Protein AF-A0A4Q5J325-F1 (afdb_monomer_lite)

Secondary structure (DSSP, 8-state):
------------------------------------------PEEETTEEEEE-GGG-EEEEEEETTEEEEEEE-TT-SSPEEEEEESSHHHHHHHHTS-GGG----

pLDDT: mean 72.49, std 21.18, range [38.22, 96.12]

Radius of gyration: 27.23 Å; chains: 1; bounding box: 54×51×82 Å

Foldseek 3Di:
DDDDDDDDDDDDDDDDDDDDDDDDDDDDPPPPPPPVVQVQFDWDDDDFKTWTAHPQRKIWIWGADPQAIWIWIDHPPDPDIHTDDGDNYPVVSSVSRSDDPPPPPDD

Organism: NCBI:txid715784

Sequence (107 aa):
MTLDIRCDLPIHAYSGAVGPSSQPHGLLSSPAGKVAVGMIIDFHESADEFRGIGISGREWRITPAFTGWRLEFTDPGDAAPTFAGVHVSVTAAKAEANTPPFTRRRR

Structure (mmCIF, N/CA/C/O backbone):
data_AF-A0A4Q5J325-F1
#
_entry.id   AF-A0A4Q5J325-F1
#
loop_
_atom_site.group_PDB
_atom_site.id
_atom_site.type_symbol
_atom_site.label_atom_id
_atom_site.label_alt_id
_atom_site.label_comp_id
_atom_site.label_asym_id
_atom_site.label_entity_id
_atom_site.label_seq_id
_atom_site.pdbx_PDB_ins_code
_atom_site.Cartn_x
_atom_site.Cartn_y
_atom_site.Cartn_z
_atom_site.occupancy
_atom_site.B_iso_or_equiv
_atom_site.auth_seq_id
_atom_site.auth_comp_id
_atom_site.auth_asym_id
_atom_site.auth_atom_id
_atom_site.pdbx_PDB_model_num
ATOM 1 N N . MET A 1 1 ? 10.576 -6.792 68.124 1.00 40.72 1 MET A N 1
ATOM 2 C CA . MET A 1 1 ? 10.115 -7.157 66.770 1.00 40.72 1 MET A CA 1
ATOM 3 C C . MET A 1 1 ? 11.344 -7.520 65.965 1.00 40.72 1 MET A C 1
ATOM 5 O O . MET A 1 1 ? 12.286 -6.741 65.932 1.00 40.72 1 MET A O 1
ATOM 9 N N . THR A 1 2 ? 11.345 -8.747 65.464 1.00 46.84 2 THR A N 1
ATOM 10 C CA . THR A 1 2 ? 12.462 -9.492 64.873 1.00 46.84 2 THR A CA 1
ATOM 11 C C . THR A 1 2 ? 12.264 -9.580 63.364 1.00 46.84 2 THR A C 1
ATOM 13 O O . THR A 1 2 ? 11.141 -9.848 62.949 1.00 46.84 2 THR A O 1
ATOM 16 N N . LEU A 1 3 ? 13.336 -9.388 62.590 1.00 50.28 3 LEU A N 1
ATOM 17 C CA . LEU A 1 3 ? 13.624 -9.972 61.263 1.00 50.28 3 LEU A CA 1
ATOM 18 C C . LEU A 1 3 ? 15.035 -9.452 60.903 1.00 50.28 3 LEU A C 1
ATOM 20 O O . LEU A 1 3 ? 15.204 -8.244 60.780 1.00 50.28 3 LEU A O 1
ATOM 24 N N . ASP A 1 4 ? 16.146 -10.188 60.921 1.00 47.31 4 ASP A N 1
ATOM 25 C CA . ASP A 1 4 ? 16.481 -11.546 60.461 1.00 47.31 4 ASP A CA 1
ATOM 26 C C . ASP A 1 4 ? 16.309 -11.735 58.953 1.00 47.31 4 ASP A C 1
ATOM 28 O O . ASP A 1 4 ? 15.263 -12.191 58.509 1.00 47.31 4 ASP A O 1
ATOM 32 N N . ILE A 1 5 ? 17.346 -11.381 58.181 1.00 55.41 5 ILE A N 1
ATOM 33 C CA . ILE A 1 5 ? 17.730 -12.133 56.980 1.00 55.41 5 ILE A CA 1
ATOM 34 C C . ILE A 1 5 ? 19.258 -12.203 56.953 1.00 55.41 5 ILE A C 1
ATOM 36 O O . ILE A 1 5 ? 19.955 -11.247 56.607 1.00 55.41 5 ILE A O 1
ATOM 40 N N . ARG A 1 6 ? 19.761 -13.358 57.384 1.00 48.50 6 ARG A N 1
ATOM 41 C CA . ARG A 1 6 ? 21.145 -13.792 57.233 1.00 48.50 6 ARG A CA 1
ATOM 42 C C . ARG A 1 6 ? 21.426 -14.149 55.775 1.00 48.50 6 ARG A C 1
ATOM 44 O O . ARG A 1 6 ? 20.625 -14.806 55.117 1.00 48.50 6 ARG A O 1
ATOM 51 N N . CYS A 1 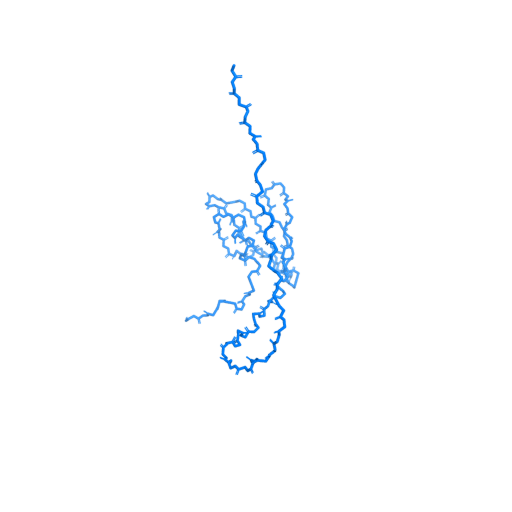7 ? 22.597 -13.725 55.316 1.00 47.19 7 CYS A N 1
ATOM 52 C CA . CYS A 1 7 ? 23.267 -14.252 54.139 1.00 47.19 7 CYS A CA 1
ATOM 53 C C . CYS A 1 7 ? 23.623 -15.727 54.370 1.00 47.19 7 CYS A C 1
ATOM 55 O O . CYS A 1 7 ? 24.331 -16.023 55.332 1.00 47.19 7 CYS A O 1
ATOM 57 N N . ASP A 1 8 ? 23.204 -16.611 53.466 1.00 42.38 8 ASP A N 1
ATOM 58 C CA . ASP A 1 8 ? 23.691 -17.988 53.381 1.00 42.38 8 ASP A CA 1
ATOM 59 C C . ASP A 1 8 ? 24.127 -18.287 51.932 1.00 42.38 8 ASP A C 1
ATOM 61 O O . ASP A 1 8 ? 23.403 -18.041 50.967 1.00 42.38 8 ASP A O 1
ATOM 65 N N . LEU A 1 9 ? 25.384 -18.714 51.826 1.00 52.91 9 LEU A N 1
ATOM 66 C CA . LEU A 1 9 ? 26.184 -19.120 50.658 1.00 52.91 9 LEU A CA 1
ATOM 67 C C . LEU A 1 9 ? 25.682 -20.490 50.091 1.00 52.91 9 LEU A C 1
ATOM 69 O O . LEU A 1 9 ? 24.718 -21.003 50.651 1.00 52.91 9 LEU A O 1
ATOM 73 N N . PRO A 1 10 ? 26.273 -21.158 49.055 1.00 50.75 10 PRO A N 1
ATOM 74 C CA . PRO A 1 10 ? 27.633 -21.008 48.523 1.00 50.75 10 PRO A CA 1
ATOM 75 C C . PRO A 1 10 ? 27.836 -21.083 46.996 1.00 50.75 10 PRO A C 1
ATOM 77 O O . PRO A 1 10 ? 27.098 -21.683 46.218 1.00 50.75 10 PRO A O 1
ATOM 80 N N . ILE A 1 11 ? 28.988 -20.534 46.612 1.00 55.25 11 ILE A N 1
ATOM 81 C CA . ILE A 1 11 ? 29.721 -20.797 45.376 1.00 55.25 11 ILE A CA 1
ATOM 82 C C . ILE A 1 11 ? 30.255 -22.233 45.460 1.00 55.25 11 ILE A C 1
ATOM 84 O O . ILE A 1 11 ? 31.215 -22.489 46.187 1.00 55.25 11 ILE A O 1
ATOM 88 N N . HIS A 1 12 ? 29.665 -23.172 44.720 1.00 48.91 12 HIS A N 1
ATOM 89 C CA . HIS A 1 12 ? 30.310 -24.459 44.468 1.00 48.91 12 HIS A CA 1
ATOM 90 C C . HIS A 1 12 ? 31.095 -24.399 43.163 1.00 48.91 12 HIS A C 1
ATOM 92 O O . HIS A 1 12 ? 30.560 -24.491 42.060 1.00 48.91 12 HIS A O 1
ATOM 98 N N . ALA A 1 13 ? 32.403 -24.247 43.340 1.00 48.06 13 ALA A N 1
ATOM 99 C CA . ALA A 1 13 ? 33.410 -24.588 42.362 1.00 48.06 13 ALA A CA 1
ATOM 100 C C . ALA A 1 13 ? 33.267 -26.064 41.959 1.00 48.06 13 ALA A C 1
ATOM 102 O O . ALA A 1 13 ? 33.363 -26.952 42.805 1.00 48.06 13 ALA A O 1
ATOM 103 N N . TYR A 1 14 ? 33.106 -26.323 40.664 1.00 46.06 14 TYR A N 1
ATOM 104 C CA . TYR A 1 14 ? 33.483 -27.599 40.070 1.00 46.06 14 TYR A CA 1
ATOM 105 C C . TYR A 1 14 ? 34.626 -27.342 39.093 1.00 46.06 14 TYR A C 1
ATOM 107 O O . TYR A 1 14 ? 34.438 -26.865 37.978 1.00 46.06 14 TYR A O 1
ATOM 115 N N . SER A 1 15 ? 35.831 -27.628 39.580 1.00 51.56 15 SER A N 1
ATOM 116 C CA . SER A 1 15 ? 37.027 -27.848 38.777 1.00 51.56 15 SER A CA 1
ATOM 117 C C . SER A 1 15 ? 37.090 -29.344 38.471 1.00 51.56 15 SER A C 1
ATOM 119 O O . SER A 1 15 ? 37.064 -30.161 39.390 1.00 51.56 15 SER A O 1
ATOM 121 N N . GLY A 1 16 ? 37.132 -29.708 37.192 1.00 47.03 16 GLY A N 1
ATOM 122 C CA . GLY A 1 16 ? 37.248 -31.087 36.727 1.00 47.03 16 GLY A CA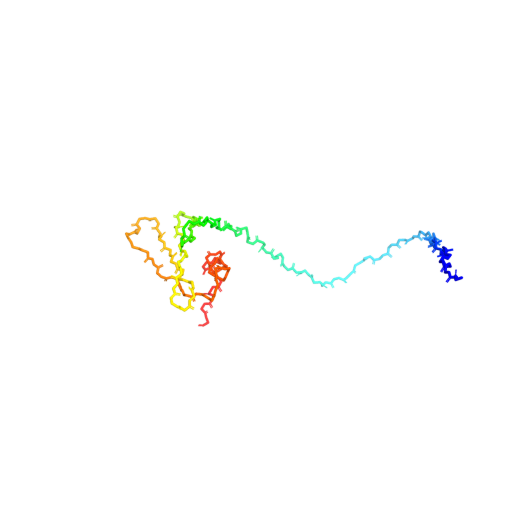 1
ATOM 123 C C . GLY A 1 16 ? 37.891 -31.099 35.346 1.00 47.03 16 GLY A C 1
ATOM 124 O O . GLY A 1 16 ? 37.379 -30.500 34.407 1.00 47.03 16 GLY A O 1
ATOM 125 N N . ALA A 1 17 ? 39.067 -31.706 35.272 1.00 47.84 17 ALA A N 1
ATOM 126 C CA . ALA A 1 17 ? 40.049 -31.561 34.214 1.00 47.84 17 ALA A CA 1
ATOM 127 C C . ALA A 1 17 ? 39.877 -32.569 33.053 1.00 47.84 17 ALA A C 1
ATOM 129 O O . ALA A 1 17 ? 39.474 -33.702 33.273 1.00 47.84 17 ALA A O 1
ATOM 130 N N . VAL A 1 18 ? 40.305 -32.129 31.859 1.00 46.78 18 VAL A N 1
ATOM 131 C CA . VAL A 1 18 ? 40.952 -32.850 30.732 1.00 46.78 18 VAL A CA 1
ATOM 132 C C . VAL A 1 18 ? 40.317 -34.101 30.078 1.00 46.78 18 VAL A C 1
ATOM 134 O O . VAL A 1 18 ? 40.140 -35.141 30.697 1.00 46.78 18 VAL A O 1
ATOM 137 N N . GLY A 1 19 ? 40.213 -34.060 28.739 1.00 41.66 19 GLY A N 1
ATOM 138 C CA . GLY A 1 19 ? 40.522 -35.214 27.866 1.00 41.66 19 GLY A CA 1
ATOM 139 C C . GLY A 1 19 ? 39.610 -35.422 26.636 1.00 41.66 19 GLY A C 1
ATOM 140 O O . GLY A 1 19 ? 38.416 -35.187 26.763 1.00 41.66 19 GLY A O 1
ATOM 141 N N . PRO A 1 20 ? 40.126 -35.826 25.448 1.00 58.56 20 PRO A N 1
ATOM 142 C CA . PRO A 1 20 ? 39.566 -35.451 24.139 1.00 58.56 20 PRO A CA 1
ATOM 143 C C . PRO A 1 20 ? 38.896 -36.597 23.342 1.00 58.56 20 PRO A C 1
ATOM 145 O O . PRO A 1 20 ? 38.934 -37.757 23.732 1.00 58.56 20 PRO A O 1
ATOM 148 N N . SER A 1 21 ? 38.401 -36.240 22.147 1.00 46.81 21 SER A N 1
ATOM 149 C CA . SER A 1 21 ? 38.028 -37.106 21.012 1.00 46.81 21 SER A CA 1
ATOM 150 C C . SER A 1 21 ? 36.732 -37.909 21.107 1.00 46.81 21 SER A C 1
ATOM 152 O O . SER A 1 21 ? 36.670 -38.939 21.768 1.00 46.81 21 SER A O 1
ATOM 154 N N . SER A 1 22 ? 35.747 -37.504 20.294 1.00 46.72 22 SER A N 1
ATOM 155 C CA . SER A 1 22 ? 35.125 -38.342 19.245 1.00 46.72 22 SER A CA 1
ATOM 156 C C . SER A 1 22 ? 33.985 -37.572 18.556 1.00 46.72 22 SER A C 1
ATOM 158 O O . SER A 1 22 ? 32.823 -37.661 18.936 1.00 46.72 22 SER A O 1
ATOM 160 N N . GLN A 1 23 ? 34.318 -36.796 17.524 1.00 51.72 23 GLN A N 1
ATOM 161 C CA . GLN A 1 23 ? 33.432 -36.643 16.357 1.00 51.72 23 GLN A CA 1
ATOM 162 C C . GLN A 1 23 ? 33.670 -37.863 15.438 1.00 51.72 23 GLN A C 1
ATOM 164 O O . GLN A 1 23 ? 34.723 -38.487 15.586 1.00 51.72 23 GLN A O 1
ATOM 169 N N . PRO A 1 24 ? 32.849 -38.156 14.409 1.00 61.72 24 PRO A N 1
ATOM 170 C CA . PRO A 1 24 ? 31.545 -37.592 14.023 1.00 61.72 24 PRO A CA 1
ATOM 171 C C . PRO A 1 24 ? 30.525 -38.680 13.597 1.00 61.72 24 PRO A C 1
ATOM 173 O O . PRO A 1 24 ? 30.908 -39.805 13.350 1.00 61.72 24 PRO A O 1
ATOM 176 N N . HIS A 1 25 ? 29.243 -38.342 13.439 1.00 38.22 25 HIS A N 1
ATOM 177 C CA . HIS A 1 25 ? 28.272 -38.928 12.483 1.00 38.22 25 HIS A CA 1
ATOM 178 C C . HIS A 1 25 ? 26.986 -38.116 12.720 1.00 38.22 25 HIS A C 1
ATOM 180 O O . HIS A 1 25 ? 26.371 -38.223 13.769 1.00 38.22 25 HIS A O 1
ATOM 186 N N . GLY A 1 26 ? 26.677 -37.088 11.934 1.00 44.91 26 GLY A N 1
ATOM 187 C CA . GLY A 1 26 ? 26.146 -37.224 10.584 1.00 44.91 26 GLY A CA 1
ATOM 188 C C . GLY A 1 26 ? 24.629 -37.008 10.646 1.00 44.91 26 GLY A C 1
ATOM 189 O O . GLY A 1 26 ? 23.966 -37.667 11.436 1.00 44.91 26 GLY A O 1
ATOM 190 N N . LEU A 1 27 ? 24.110 -36.129 9.776 1.00 50.34 27 LEU A N 1
ATOM 191 C CA . LEU A 1 27 ? 22.689 -35.763 9.600 1.00 50.34 27 LEU A CA 1
ATOM 192 C C . LEU A 1 27 ? 22.200 -34.774 10.680 1.00 50.34 27 LEU A C 1
ATOM 194 O O . LEU A 1 27 ? 21.943 -35.135 11.813 1.00 50.34 27 LEU A O 1
ATOM 198 N N . LEU A 1 28 ? 22.092 -33.476 10.422 1.00 47.84 28 LEU A N 1
ATOM 199 C CA . LEU A 1 28 ? 21.250 -32.900 9.387 1.00 47.84 28 LEU A CA 1
ATOM 200 C C . LEU A 1 28 ? 21.886 -31.575 8.951 1.00 47.84 28 LEU A C 1
ATOM 202 O O . LEU A 1 28 ? 21.903 -30.597 9.698 1.00 47.84 28 LEU A O 1
ATOM 206 N N . SER A 1 29 ? 22.428 -31.539 7.737 1.00 42.56 29 SER A N 1
ATOM 207 C CA . SER A 1 29 ? 22.655 -30.279 7.043 1.00 42.56 29 SER A CA 1
ATOM 208 C C . SER A 1 29 ? 21.290 -29.620 6.866 1.00 42.56 29 SER A C 1
ATOM 210 O O . SER A 1 29 ? 20.567 -29.962 5.936 1.00 42.56 29 SER A O 1
ATOM 212 N N . SER A 1 30 ? 20.914 -28.702 7.758 1.00 48.78 30 SER A N 1
ATOM 213 C CA . SER A 1 30 ? 19.913 -27.695 7.414 1.00 48.78 30 SER A CA 1
ATOM 214 C C . SER A 1 30 ? 20.483 -26.958 6.207 1.00 48.78 30 SER A C 1
ATOM 216 O O . SER A 1 30 ? 21.515 -26.292 6.356 1.00 48.78 30 SER A O 1
ATOM 218 N N . PRO A 1 31 ? 19.918 -27.124 4.996 1.00 45.66 31 PRO A N 1
ATOM 219 C CA . PRO A 1 31 ? 20.407 -26.375 3.863 1.00 45.66 31 PRO A CA 1
ATOM 220 C C . PRO A 1 31 ? 20.176 -24.921 4.221 1.00 45.66 31 PRO A C 1
ATOM 222 O O . PRO A 1 31 ? 19.064 -24.558 4.605 1.00 45.66 31 PRO A O 1
ATOM 225 N N . ALA A 1 32 ? 21.269 -24.159 4.164 1.00 47.00 32 ALA A N 1
ATOM 226 C CA . ALA A 1 32 ? 21.324 -22.717 4.245 1.00 47.00 32 ALA A CA 1
ATOM 227 C C . ALA A 1 32 ? 19.936 -22.127 4.010 1.00 47.00 32 ALA A C 1
ATOM 229 O O . ALA A 1 32 ? 19.462 -22.064 2.870 1.00 47.00 32 ALA A O 1
ATOM 230 N N . GLY A 1 33 ? 19.273 -21.745 5.106 1.00 42.31 33 GLY A N 1
ATOM 231 C CA . GLY A 1 33 ? 18.220 -20.762 5.025 1.00 42.31 33 GLY A CA 1
ATOM 232 C C . GLY A 1 33 ? 18.919 -19.582 4.394 1.00 42.31 33 GLY A C 1
ATOM 233 O O . GLY A 1 33 ? 19.669 -18.885 5.073 1.00 42.31 33 GLY A O 1
ATOM 234 N N . LYS A 1 34 ? 18.797 -19.458 3.066 1.00 44.34 34 LYS A N 1
ATOM 235 C CA . LYS A 1 34 ? 19.103 -18.238 2.349 1.00 44.34 34 LYS A CA 1
ATOM 236 C C . LYS A 1 34 ? 18.299 -17.227 3.127 1.00 44.34 34 LYS A C 1
ATOM 238 O O . LYS A 1 34 ? 17.080 -17.167 2.979 1.00 44.34 34 LYS A O 1
ATOM 243 N N . VAL A 1 35 ? 18.978 -16.515 4.018 1.00 43.53 35 VAL A N 1
ATOM 244 C CA . VAL A 1 35 ? 18.545 -15.215 4.463 1.00 43.53 35 VAL A CA 1
ATOM 245 C C . VAL A 1 35 ? 18.454 -14.511 3.131 1.00 43.53 35 VAL A C 1
ATOM 247 O O . VAL A 1 35 ? 19.467 -14.143 2.537 1.00 43.53 35 VAL A O 1
ATOM 250 N N . ALA A 1 36 ? 17.251 -14.516 2.551 1.00 47.75 36 ALA A N 1
ATOM 251 C CA . ALA A 1 36 ? 16.934 -13.567 1.528 1.00 47.75 36 ALA A CA 1
ATOM 252 C C . ALA A 1 36 ? 17.368 -12.284 2.207 1.00 47.75 36 ALA A C 1
ATOM 254 O O . ALA A 1 36 ? 16.859 -11.957 3.283 1.00 47.75 36 ALA A O 1
ATOM 255 N N . VAL A 1 37 ? 18.408 -11.652 1.671 1.00 48.81 37 VAL A N 1
ATOM 256 C CA . VAL A 1 37 ? 18.695 -10.264 1.983 1.00 48.81 37 VAL A CA 1
ATOM 257 C C . VAL A 1 37 ? 17.494 -9.543 1.383 1.00 48.81 37 VAL A C 1
ATOM 259 O O . VAL A 1 37 ? 17.505 -9.091 0.244 1.00 48.81 37 VAL A O 1
ATOM 262 N N . GLY A 1 38 ? 16.370 -9.676 2.085 1.00 53.19 38 GLY A N 1
ATOM 263 C CA . GLY A 1 38 ? 15.088 -9.120 1.768 1.00 53.19 38 GLY A CA 1
ATOM 264 C C . GLY A 1 38 ? 15.317 -7.676 2.074 1.00 53.19 38 GLY A C 1
ATOM 265 O O . GLY A 1 38 ? 15.514 -7.318 3.232 1.00 53.19 38 GLY A O 1
ATOM 266 N N . MET A 1 39 ? 15.456 -6.894 1.017 1.00 64.44 39 MET A N 1
ATOM 267 C CA . MET A 1 39 ? 15.552 -5.459 1.133 1.00 64.44 39 MET A CA 1
ATOM 268 C C . MET A 1 39 ? 14.292 -5.022 1.878 1.00 64.44 39 MET A C 1
ATOM 270 O O . MET A 1 39 ? 13.191 -5.131 1.338 1.00 64.44 39 MET A O 1
ATOM 274 N N . ILE A 1 40 ? 14.457 -4.680 3.157 1.00 79.62 40 ILE A N 1
ATOM 275 C CA . ILE A 1 40 ? 13.349 -4.278 4.010 1.00 79.62 40 ILE A CA 1
ATOM 276 C C . ILE A 1 40 ? 12.927 -2.903 3.510 1.00 79.62 40 ILE A C 1
ATOM 278 O O . ILE A 1 40 ? 13.742 -1.987 3.447 1.00 79.62 40 ILE A O 1
ATOM 282 N N . ILE A 1 41 ? 11.672 -2.776 3.101 1.00 88.00 41 ILE A N 1
ATOM 283 C CA . ILE A 1 41 ? 11.078 -1.498 2.738 1.00 88.00 41 ILE A CA 1
ATOM 284 C C . ILE A 1 41 ? 10.972 -0.674 4.017 1.00 88.00 41 ILE A C 1
ATOM 286 O O . ILE A 1 41 ? 10.193 -1.013 4.916 1.00 88.00 41 ILE A O 1
ATOM 290 N N . ASP A 1 42 ? 11.728 0.417 4.076 1.00 88.44 42 ASP A N 1
ATOM 291 C CA . ASP A 1 42 ? 11.593 1.410 5.131 1.00 88.44 42 ASP A CA 1
ATOM 292 C C . ASP A 1 42 ? 10.343 2.251 4.868 1.00 88.44 42 ASP A C 1
ATOM 294 O O . ASP A 1 42 ? 10.265 3.052 3.935 1.00 88.44 42 ASP A O 1
ATOM 298 N N . PHE A 1 43 ? 9.320 2.009 5.684 1.00 91.19 43 PHE A N 1
ATOM 299 C CA . PHE A 1 43 ? 8.068 2.748 5.633 1.00 91.19 43 PHE A CA 1
ATOM 300 C C . PHE A 1 43 ? 8.128 3.955 6.563 1.00 91.19 43 PHE A C 1
ATOM 302 O O . PHE A 1 43 ? 8.188 3.794 7.785 1.00 91.19 43 PHE A O 1
ATOM 309 N N . HIS A 1 44 ? 8.008 5.144 5.987 1.00 92.06 44 HIS A N 1
ATOM 310 C CA . HIS A 1 44 ? 7.842 6.395 6.710 1.00 92.06 44 HIS A CA 1
ATOM 311 C C . HIS A 1 44 ? 6.356 6.702 6.893 1.00 92.06 44 HIS A C 1
ATOM 313 O O . HIS A 1 44 ? 5.562 6.584 5.959 1.00 92.06 44 HIS A O 1
ATOM 319 N N . GLU A 1 45 ? 5.985 7.077 8.111 1.00 91.75 45 GLU A N 1
ATOM 320 C CA . GLU A 1 45 ? 4.637 7.523 8.452 1.00 91.75 45 GLU A CA 1
ATOM 321 C C . GLU A 1 45 ? 4.474 9.007 8.110 1.00 91.75 45 GLU A C 1
ATOM 323 O O . GLU A 1 45 ? 5.368 9.820 8.356 1.00 91.75 45 GLU A O 1
ATOM 328 N N . SER A 1 46 ? 3.344 9.376 7.515 1.00 87.94 46 SER A N 1
ATOM 329 C CA . SER A 1 46 ? 2.982 10.767 7.245 1.00 87.94 46 SER A CA 1
ATOM 330 C C . SER A 1 46 ? 1.476 10.945 7.336 1.00 87.94 46 SER A C 1
ATOM 332 O O . SER A 1 46 ? 0.748 10.356 6.545 1.00 87.94 46 SER A O 1
ATOM 334 N N . ALA A 1 47 ? 1.041 11.794 8.273 1.00 82.69 47 ALA A N 1
ATOM 335 C CA . ALA A 1 47 ? -0.355 12.115 8.589 1.00 82.69 47 ALA A CA 1
ATOM 336 C C . ALA A 1 47 ? -1.245 10.881 8.830 1.00 82.69 47 ALA A C 1
ATOM 338 O O . ALA A 1 47 ? -1.473 10.522 9.978 1.00 82.69 47 ALA A O 1
ATOM 339 N N . ASP A 1 48 ? -1.693 10.228 7.757 1.00 88.19 48 ASP A N 1
ATOM 340 C CA . ASP A 1 48 ? -2.624 9.098 7.759 1.00 88.19 48 ASP A CA 1
ATOM 341 C C . ASP A 1 48 ? -2.195 7.985 6.786 1.00 88.19 48 ASP A C 1
ATOM 343 O O . ASP A 1 48 ? -2.999 7.150 6.382 1.00 88.19 48 ASP A O 1
ATOM 347 N N . GLU A 1 49 ? -0.938 7.953 6.350 1.00 93.38 49 GLU A N 1
ATOM 348 C CA . GLU A 1 49 ? -0.441 6.910 5.456 1.00 93.38 49 GLU A CA 1
ATOM 349 C C . GLU A 1 49 ? 1.004 6.517 5.762 1.00 93.38 49 GLU A C 1
ATOM 351 O O . GLU A 1 49 ? 1.790 7.288 6.312 1.00 93.38 49 GLU A O 1
ATOM 356 N N . PHE A 1 50 ? 1.368 5.302 5.358 1.00 93.94 50 PHE A N 1
ATOM 357 C CA . PHE A 1 50 ? 2.751 4.845 5.351 1.00 93.94 50 PHE A CA 1
ATOM 358 C C . PHE A 1 50 ? 3.224 4.705 3.915 1.00 93.94 50 PHE A C 1
ATOM 360 O O . PHE A 1 50 ? 2.579 4.025 3.115 1.00 93.94 50 PHE A O 1
ATOM 367 N N . ARG A 1 51 ? 4.372 5.297 3.598 1.00 93.94 51 ARG A N 1
ATOM 368 C CA . ARG A 1 51 ? 5.000 5.190 2.279 1.00 93.94 51 ARG A CA 1
ATOM 369 C C . ARG A 1 51 ? 6.396 4.613 2.395 1.00 93.94 51 ARG A C 1
ATOM 371 O O . ARG A 1 51 ? 7.117 4.938 3.332 1.00 93.94 51 ARG A O 1
ATOM 378 N N . GLY A 1 52 ? 6.779 3.780 1.442 1.00 92.75 52 GLY A N 1
ATOM 379 C CA . GLY A 1 52 ? 8.123 3.223 1.368 1.00 92.75 52 GLY A CA 1
ATOM 380 C C . GLY A 1 52 ? 8.506 2.903 -0.067 1.00 92.75 52 GLY A C 1
ATOM 381 O O . GLY A 1 52 ? 7.640 2.663 -0.905 1.00 92.75 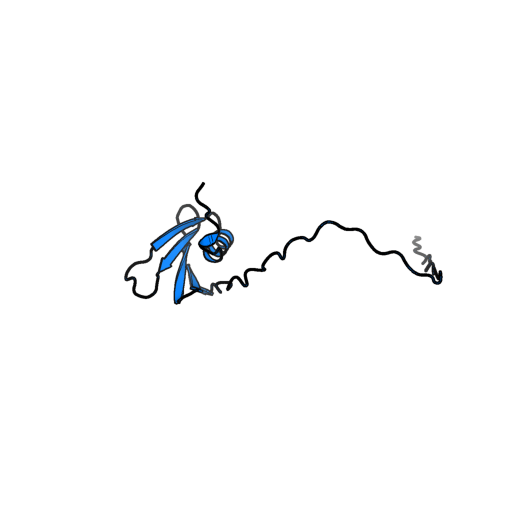52 GLY A O 1
ATOM 382 N N . ILE A 1 53 ? 9.804 2.903 -0.354 1.00 91.88 53 ILE A N 1
ATOM 383 C CA . ILE A 1 53 ? 10.331 2.536 -1.670 1.00 91.88 53 ILE A CA 1
ATOM 384 C C . ILE A 1 53 ? 10.897 1.125 -1.577 1.00 91.88 53 ILE A C 1
ATOM 386 O O . ILE A 1 53 ? 11.780 0.846 -0.769 1.00 91.88 53 ILE A O 1
ATOM 390 N N . GLY A 1 54 ? 10.351 0.224 -2.385 1.00 86.50 54 GLY A N 1
ATOM 391 C CA . GLY A 1 54 ? 10.808 -1.150 -2.496 1.00 86.50 54 GLY A CA 1
ATOM 392 C C . GLY A 1 54 ? 11.785 -1.372 -3.639 1.00 86.50 54 GLY A C 1
ATOM 393 O O . GLY A 1 54 ? 12.321 -0.450 -4.257 1.00 86.50 54 GLY A O 1
ATOM 394 N N . ILE A 1 55 ? 12.019 -2.651 -3.919 1.00 79.88 55 ILE A N 1
ATOM 395 C CA . ILE A 1 55 ? 12.935 -3.094 -4.970 1.00 79.88 55 ILE A CA 1
ATOM 396 C C . ILE A 1 55 ? 12.486 -2.523 -6.325 1.00 79.88 55 ILE A C 1
ATOM 398 O O . ILE A 1 55 ? 11.292 -2.426 -6.608 1.00 79.88 55 ILE A O 1
ATOM 402 N N . SER A 1 56 ? 13.459 -2.151 -7.160 1.00 82.25 56 SER A N 1
ATOM 403 C CA . SER A 1 56 ? 13.248 -1.586 -8.502 1.00 82.25 56 SER A CA 1
ATOM 404 C C . SER A 1 56 ? 12.560 -0.217 -8.532 1.00 82.25 56 SER A C 1
ATOM 406 O O . SER A 1 56 ? 12.070 0.178 -9.582 1.00 82.25 56 SER A O 1
ATOM 408 N N . GLY A 1 57 ? 12.525 0.518 -7.414 1.00 85.75 57 GLY A N 1
ATOM 409 C CA . GLY A 1 57 ? 11.882 1.836 -7.355 1.00 85.75 57 GLY A CA 1
ATOM 410 C C . GLY A 1 57 ? 10.357 1.774 -7.264 1.00 85.75 57 GLY A C 1
ATOM 411 O O . GLY A 1 57 ? 9.701 2.791 -7.455 1.00 85.75 57 GLY A O 1
ATOM 412 N N . ARG A 1 58 ? 9.793 0.595 -6.969 1.00 90.31 58 ARG A N 1
ATOM 413 C CA . ARG A 1 58 ? 8.364 0.431 -6.698 1.00 90.31 58 ARG A CA 1
ATOM 414 C C . ARG A 1 58 ? 7.987 1.191 -5.435 1.00 90.31 58 ARG A C 1
ATOM 416 O O . ARG A 1 58 ? 8.515 0.908 -4.360 1.00 90.31 58 ARG A O 1
ATOM 423 N N . GLU A 1 59 ? 7.031 2.094 -5.547 1.00 92.50 59 GLU A N 1
ATOM 424 C CA . GLU A 1 59 ? 6.488 2.813 -4.402 1.00 92.50 59 GLU A CA 1
ATOM 425 C C . GLU A 1 59 ? 5.403 1.969 -3.742 1.00 92.50 59 GLU A C 1
ATOM 427 O O . GLU A 1 59 ? 4.519 1.457 -4.420 1.00 92.50 59 GLU A O 1
ATOM 432 N N . TRP A 1 60 ? 5.451 1.825 -2.424 1.00 94.12 60 TRP A N 1
ATOM 433 C CA . TRP A 1 60 ? 4.429 1.152 -1.631 1.00 94.12 60 TRP A CA 1
ATOM 434 C C . TRP A 1 60 ? 3.705 2.159 -0.756 1.00 94.12 60 TRP A C 1
ATOM 436 O O . TRP A 1 60 ? 4.334 3.004 -0.116 1.00 94.12 60 TRP A O 1
ATOM 446 N N . ARG A 1 61 ? 2.381 2.031 -0.685 1.00 94.88 61 ARG A N 1
ATOM 447 C CA . ARG A 1 61 ? 1.510 2.879 0.124 1.00 94.88 61 ARG A CA 1
ATOM 448 C C . ARG A 1 61 ? 0.585 2.032 0.987 1.00 94.88 61 ARG A C 1
ATOM 450 O O . ARG A 1 61 ? -0.071 1.119 0.491 1.00 94.88 61 ARG A O 1
ATOM 457 N N . ILE A 1 62 ? 0.503 2.374 2.268 1.00 95.69 62 ILE A N 1
ATOM 458 C CA . ILE A 1 62 ? -0.434 1.797 3.231 1.00 95.69 62 ILE A CA 1
ATOM 459 C C . ILE A 1 62 ? -1.344 2.913 3.728 1.00 95.69 62 ILE A C 1
ATOM 461 O O . ILE A 1 62 ? -0.862 3.873 4.320 1.00 95.69 62 ILE A O 1
ATOM 465 N N . THR A 1 63 ? -2.647 2.783 3.511 1.00 96.12 63 THR A N 1
ATOM 466 C CA . THR A 1 63 ? -3.656 3.756 3.958 1.00 96.12 63 THR A CA 1
ATOM 467 C C . THR A 1 63 ? -4.710 3.075 4.830 1.00 96.12 63 THR A C 1
ATOM 469 O O . THR A 1 63 ? -4.996 1.889 4.629 1.00 96.12 63 THR A O 1
ATOM 472 N N . PRO A 1 64 ? -5.300 3.774 5.811 1.00 94.44 64 PRO A N 1
ATOM 473 C CA . PRO A 1 64 ? -6.426 3.258 6.565 1.00 94.44 64 PRO A CA 1
ATOM 474 C C . PRO A 1 64 ? -7.623 3.063 5.629 1.00 94.44 64 PRO A C 1
ATOM 476 O O . PRO A 1 64 ? -7.904 3.867 4.742 1.00 94.44 64 PRO A O 1
ATOM 479 N N . ALA A 1 65 ? -8.333 1.962 5.829 1.00 93.00 65 ALA A N 1
ATOM 480 C CA . ALA A 1 65 ? -9.545 1.592 5.119 1.00 93.00 65 ALA A CA 1
ATOM 481 C C . ALA A 1 65 ? -10.613 1.161 6.130 1.00 93.00 65 ALA A C 1
ATOM 483 O O . ALA A 1 65 ? -10.307 0.826 7.272 1.00 93.00 65 ALA A O 1
ATOM 484 N N . PHE A 1 66 ? -11.876 1.111 5.701 1.00 90.25 66 PHE A N 1
ATOM 485 C CA . PHE A 1 66 ? -13.007 0.808 6.589 1.00 90.25 66 PHE A CA 1
ATOM 486 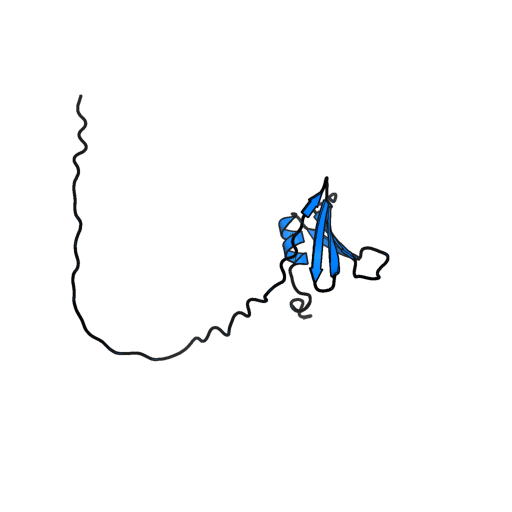C C . PHE A 1 66 ? -12.844 -0.501 7.389 1.00 90.25 66 PHE A C 1
ATOM 488 O O . PHE A 1 66 ? -13.297 -0.591 8.525 1.00 90.25 66 PHE A O 1
ATOM 495 N N . THR A 1 67 ? -12.171 -1.507 6.819 1.00 91.06 67 THR A N 1
ATOM 496 C CA . THR A 1 67 ? -11.972 -2.829 7.438 1.00 91.06 67 THR A CA 1
ATOM 497 C C . THR A 1 67 ? -10.517 -3.126 7.822 1.00 91.06 67 THR A C 1
ATOM 499 O O . THR A 1 67 ? -10.182 -4.286 8.054 1.00 91.06 67 THR A O 1
ATOM 502 N N . GLY A 1 68 ? -9.631 -2.124 7.844 1.00 93.81 68 GLY A N 1
ATOM 503 C CA . GLY A 1 68 ? -8.218 -2.319 8.178 1.00 93.81 68 GLY A CA 1
ATOM 504 C C . GLY A 1 68 ? -7.288 -1.371 7.429 1.00 93.81 68 GLY A C 1
ATOM 505 O O . GLY A 1 68 ? -7.490 -0.164 7.424 1.00 93.81 68 GLY A O 1
ATOM 506 N N . TRP A 1 69 ? -6.259 -1.924 6.795 1.00 95.44 69 TRP A N 1
ATOM 507 C CA . TRP A 1 69 ? -5.180 -1.188 6.145 1.00 95.44 69 TRP A CA 1
ATOM 508 C C . TRP A 1 69 ? -5.022 -1.644 4.705 1.00 95.44 69 TRP A C 1
ATOM 510 O O . TRP A 1 69 ? -4.678 -2.795 4.434 1.00 95.44 69 TRP A O 1
ATOM 520 N N . ARG A 1 70 ? -5.297 -0.741 3.773 1.00 95.38 70 ARG A N 1
ATOM 521 C CA . ARG A 1 70 ? -5.160 -0.966 2.342 1.00 95.38 70 ARG A CA 1
ATOM 522 C C . ARG A 1 70 ? -3.700 -0.829 1.940 1.00 95.38 70 ARG A C 1
ATOM 524 O O . ARG A 1 70 ? -3.086 0.195 2.218 1.00 95.38 70 ARG A O 1
ATOM 531 N N . LEU A 1 71 ? -3.184 -1.841 1.255 1.00 95.38 71 LEU A N 1
ATOM 532 C CA . LEU A 1 71 ? -1.859 -1.859 0.656 1.00 95.38 71 LEU A CA 1
ATOM 533 C C . LEU A 1 71 ? -1.980 -1.675 -0.858 1.00 95.38 71 LEU A C 1
ATOM 535 O O . LEU A 1 71 ? -2.734 -2.384 -1.534 1.00 95.38 71 LEU A O 1
ATOM 539 N N . GLU A 1 72 ? -1.219 -0.731 -1.387 1.00 95.38 72 GLU A N 1
ATOM 540 C CA . GLU A 1 72 ? -1.105 -0.439 -2.812 1.00 95.38 72 GLU A CA 1
ATOM 541 C C . GLU A 1 72 ? 0.366 -0.287 -3.190 1.00 95.38 72 GLU A C 1
ATOM 543 O O . GLU A 1 72 ? 1.199 0.048 -2.344 1.00 95.38 72 GLU A O 1
ATOM 548 N N . PHE A 1 73 ? 0.680 -0.505 -4.462 1.00 93.19 73 PHE A N 1
ATOM 549 C CA . PHE A 1 73 ? 1.991 -0.183 -5.008 1.00 93.19 73 PHE A CA 1
ATOM 550 C C . PHE A 1 73 ? 1.892 0.477 -6.378 1.00 93.19 73 PHE A C 1
ATOM 552 O O . PHE A 1 73 ? 0.962 0.207 -7.131 1.00 93.19 73 PHE A O 1
ATOM 559 N N . THR A 1 74 ? 2.877 1.297 -6.713 1.00 93.44 74 THR A N 1
ATOM 560 C CA . THR A 1 74 ? 3.033 1.906 -8.034 1.00 93.44 74 THR A CA 1
ATOM 561 C C . THR A 1 74 ? 4.398 1.506 -8.571 1.00 93.44 74 THR A C 1
ATOM 563 O O . THR A 1 74 ? 5.417 1.743 -7.918 1.00 93.44 74 THR A O 1
ATOM 566 N N . ASP A 1 75 ? 4.432 0.854 -9.731 1.00 91.31 75 ASP A N 1
ATOM 567 C CA . ASP A 1 75 ? 5.689 0.582 -10.419 1.00 91.31 75 ASP A CA 1
ATOM 568 C C . ASP A 1 75 ? 6.177 1.844 -11.154 1.00 91.31 75 ASP A C 1
ATOM 570 O O . ASP A 1 75 ? 5.375 2.684 -11.573 1.00 91.31 75 ASP A O 1
ATOM 574 N N . PRO A 1 76 ? 7.497 2.025 -11.314 1.00 89.38 76 PRO A N 1
ATOM 575 C CA . PRO A 1 76 ? 8.030 3.180 -12.022 1.00 89.38 76 PRO A CA 1
ATOM 576 C C . PRO A 1 76 ? 7.539 3.200 -13.474 1.00 89.38 76 PRO A C 1
ATOM 578 O O . PRO A 1 76 ? 7.766 2.263 -14.238 1.00 89.38 76 PRO A O 1
ATOM 581 N N . GLY A 1 77 ? 6.897 4.303 -13.857 1.00 87.50 77 GLY A N 1
ATOM 582 C CA . GLY A 1 77 ? 6.296 4.476 -15.181 1.00 87.50 77 GLY A CA 1
ATOM 583 C C . GLY A 1 77 ? 4.800 4.165 -15.236 1.00 87.50 77 GLY A C 1
ATOM 584 O O . GLY A 1 77 ? 4.162 4.527 -16.225 1.00 87.50 77 GLY A O 1
ATOM 585 N N . ASP A 1 78 ? 4.222 3.589 -14.179 1.00 88.50 78 ASP A N 1
ATOM 586 C CA . ASP A 1 78 ? 2.774 3.452 -14.068 1.00 88.50 78 ASP A CA 1
ATOM 587 C C . ASP A 1 78 ? 2.132 4.762 -13.605 1.00 88.50 78 ASP A C 1
ATOM 589 O O . ASP A 1 78 ? 2.604 5.444 -12.695 1.00 88.50 78 ASP A O 1
ATOM 593 N N . ALA A 1 79 ? 1.008 5.109 -14.232 1.00 83.75 79 ALA A N 1
ATOM 594 C CA . ALA A 1 79 ? 0.241 6.303 -13.885 1.00 83.75 79 ALA A CA 1
ATOM 595 C C . ALA A 1 79 ? -0.707 6.086 -12.693 1.00 83.75 79 ALA A C 1
ATOM 597 O O . ALA A 1 79 ? -1.205 7.057 -12.123 1.00 83.75 79 ALA A O 1
ATOM 598 N N . ALA A 1 80 ? -1.001 4.831 -12.339 1.00 89.56 80 ALA A N 1
ATOM 599 C CA . ALA A 1 80 ? -2.013 4.489 -11.349 1.00 89.56 80 ALA A CA 1
ATOM 600 C C . ALA A 1 80 ? -1.494 3.469 -10.323 1.00 89.56 80 ALA A C 1
ATOM 602 O O . ALA A 1 80 ? -0.800 2.523 -10.700 1.00 89.56 80 ALA A O 1
ATOM 603 N N . PRO A 1 81 ? -1.873 3.614 -9.040 1.00 91.25 81 PRO A N 1
ATOM 604 C CA . PRO A 1 81 ? -1.543 2.636 -8.017 1.00 91.25 81 PRO A CA 1
ATOM 605 C C . PRO A 1 81 ? -2.307 1.327 -8.243 1.00 91.25 81 PRO A C 1
ATOM 607 O O . PRO A 1 81 ? -3.516 1.311 -8.489 1.00 91.25 81 PRO A O 1
ATOM 610 N N . THR A 1 82 ? -1.601 0.215 -8.091 1.00 93.38 82 THR A N 1
ATOM 611 C CA . THR A 1 82 ? -2.143 -1.140 -8.125 1.00 93.38 82 THR A CA 1
ATOM 612 C C . THR A 1 82 ? -2.504 -1.598 -6.717 1.00 93.38 82 THR A C 1
ATOM 614 O O . THR A 1 82 ? -1.716 -1.500 -5.777 1.00 93.38 82 THR A O 1
ATOM 617 N N . PHE A 1 83 ? -3.712 -2.135 -6.562 1.00 92.56 83 PHE A N 1
ATOM 618 C CA . PHE A 1 83 ? -4.181 -2.686 -5.295 1.00 92.56 83 PHE A CA 1
ATOM 619 C C . PHE A 1 83 ? -3.529 -4.042 -4.995 1.00 92.56 83 PHE A C 1
ATOM 621 O O . PHE A 1 83 ? -3.648 -4.977 -5.785 1.00 92.56 83 PHE A O 1
ATOM 628 N N . ALA A 1 84 ? -2.885 -4.155 -3.831 1.00 90.88 84 ALA A N 1
ATOM 629 C CA . ALA A 1 84 ? -2.279 -5.398 -3.358 1.00 90.88 84 ALA A CA 1
ATOM 630 C C . ALA A 1 84 ? -3.194 -6.164 -2.389 1.00 90.88 84 ALA A C 1
ATOM 632 O O . ALA A 1 84 ? -3.260 -7.392 -2.452 1.00 90.88 84 ALA A O 1
ATOM 633 N N . GLY A 1 85 ? -3.918 -5.459 -1.511 1.00 93.25 85 GLY A N 1
ATOM 634 C CA . GLY A 1 85 ? -4.797 -6.094 -0.527 1.00 93.25 85 GLY A CA 1
ATOM 635 C C . GLY A 1 85 ? -5.288 -5.165 0.584 1.00 93.25 85 GLY A C 1
ATOM 636 O O . GLY A 1 85 ? -4.915 -3.995 0.656 1.00 93.25 85 GLY A O 1
ATOM 637 N N . VAL A 1 86 ? -6.136 -5.701 1.468 1.00 95.31 86 VAL A N 1
ATOM 638 C CA . VAL A 1 86 ? -6.504 -5.080 2.752 1.00 95.31 86 VAL A CA 1
ATOM 639 C C . VAL A 1 86 ? -6.077 -6.014 3.879 1.00 95.31 86 VAL A C 1
ATOM 641 O O . VAL A 1 86 ? -6.365 -7.208 3.842 1.00 95.31 86 VAL A O 1
ATOM 644 N N . HIS A 1 87 ? -5.406 -5.462 4.885 1.00 95.00 87 HIS A N 1
ATOM 645 C CA . HIS A 1 87 ? -4.827 -6.198 6.002 1.00 95.00 87 HIS A CA 1
ATOM 646 C C . HIS A 1 87 ? -5.387 -5.704 7.335 1.00 95.00 87 HIS A C 1
ATOM 648 O O . HIS A 1 87 ? -5.726 -4.536 7.488 1.00 95.00 87 HIS A O 1
ATOM 654 N N . VAL A 1 88 ? -5.437 -6.582 8.335 1.00 92.56 88 VAL A N 1
ATOM 655 C CA . VAL A 1 88 ? -5.970 -6.249 9.669 1.00 92.56 88 VAL A CA 1
ATOM 656 C C . VAL A 1 88 ? -5.110 -5.236 10.438 1.00 92.56 88 VAL A C 1
ATOM 658 O O . VAL A 1 88 ? -5.592 -4.601 11.369 1.00 92.56 88 VAL A O 1
ATOM 661 N N . SER A 1 89 ? -3.836 -5.074 10.067 1.00 93.44 89 SER A N 1
ATOM 662 C CA . SER A 1 89 ? -2.891 -4.174 10.733 1.00 93.44 89 SER A CA 1
ATOM 663 C C . SER A 1 89 ? -1.827 -3.642 9.771 1.00 93.44 89 SER A C 1
ATOM 665 O O . SER A 1 89 ? -1.512 -4.279 8.761 1.00 93.44 89 SER A O 1
ATOM 667 N N . VAL A 1 90 ? -1.218 -2.504 10.127 1.00 91.44 90 VAL A N 1
ATOM 668 C CA . VAL A 1 90 ? -0.069 -1.926 9.406 1.00 91.44 90 VAL A CA 1
ATOM 669 C C . VAL A 1 90 ? 1.076 -2.933 9.308 1.00 91.44 90 VAL A C 1
ATOM 671 O O . VAL A 1 90 ? 1.659 -3.100 8.244 1.00 91.44 90 VAL A O 1
ATOM 674 N N . THR A 1 91 ? 1.387 -3.644 10.395 1.00 91.81 91 THR A N 1
ATOM 675 C CA . THR A 1 91 ? 2.469 -4.641 10.427 1.00 91.81 91 THR A CA 1
ATOM 676 C C . THR A 1 91 ? 2.240 -5.764 9.418 1.00 91.81 91 THR A C 1
ATOM 678 O O . THR A 1 91 ? 3.179 -6.166 8.735 1.00 91.81 91 THR A O 1
ATOM 681 N N . ALA A 1 92 ? 0.998 -6.240 9.275 1.00 89.12 92 ALA A N 1
ATOM 682 C CA . ALA A 1 92 ? 0.655 -7.261 8.289 1.00 89.12 92 ALA A CA 1
ATOM 683 C C . ALA A 1 92 ? 0.799 -6.740 6.848 1.00 89.12 92 ALA A C 1
ATOM 685 O O . ALA A 1 92 ? 1.337 -7.446 5.999 1.00 89.12 92 ALA A O 1
ATOM 686 N N . ALA A 1 93 ? 0.397 -5.493 6.586 1.00 91.88 93 ALA A N 1
ATOM 687 C CA . ALA A 1 93 ? 0.600 -4.854 5.285 1.00 91.88 93 ALA A CA 1
ATOM 688 C C . ALA A 1 93 ? 2.096 -4.654 4.961 1.00 91.88 93 ALA A C 1
ATOM 690 O O . ALA A 1 93 ? 2.539 -4.971 3.859 1.00 91.88 93 ALA A O 1
ATOM 691 N N . LYS A 1 94 ? 2.903 -4.204 5.934 1.00 91.81 94 LYS A N 1
ATOM 692 C CA . LYS A 1 94 ? 4.365 -4.085 5.785 1.00 91.81 94 LYS A CA 1
ATOM 693 C C . LYS A 1 94 ? 5.011 -5.443 5.500 1.00 91.81 94 LYS A C 1
ATOM 695 O O . LYS A 1 94 ? 5.912 -5.520 4.670 1.00 91.81 94 LYS A O 1
ATOM 700 N N . ALA A 1 95 ? 4.568 -6.512 6.160 1.00 89.62 95 ALA A N 1
ATOM 701 C CA . ALA A 1 95 ? 5.089 -7.859 5.931 1.00 89.62 95 ALA A CA 1
ATOM 702 C C . ALA A 1 95 ? 4.773 -8.379 4.516 1.00 89.62 95 ALA A C 1
ATOM 704 O O . ALA A 1 95 ? 5.653 -8.941 3.864 1.00 89.62 95 ALA A O 1
ATOM 705 N N . GLU A 1 96 ? 3.554 -8.145 4.017 1.00 88.25 96 GLU A N 1
ATOM 706 C CA . GLU A 1 96 ? 3.172 -8.501 2.642 1.00 88.25 96 GLU A CA 1
ATOM 707 C C . GLU A 1 96 ? 4.043 -7.755 1.622 1.00 88.25 96 GLU A C 1
ATOM 709 O O . GLU A 1 96 ? 4.614 -8.381 0.732 1.00 88.25 96 GLU A O 1
ATOM 714 N N . ALA A 1 97 ? 4.233 -6.442 1.796 1.00 88.56 97 ALA A N 1
ATOM 715 C CA . ALA A 1 97 ? 5.075 -5.631 0.912 1.00 88.56 97 ALA A CA 1
ATOM 716 C C . ALA A 1 97 ? 6.539 -6.110 0.866 1.00 88.56 97 ALA A C 1
ATOM 718 O O . ALA A 1 97 ? 7.187 -6.059 -0.178 1.00 88.56 97 ALA A O 1
ATOM 719 N N . ASN A 1 98 ? 7.056 -6.604 1.994 1.00 86.94 98 ASN A N 1
ATOM 720 C CA . ASN A 1 98 ? 8.411 -7.146 2.117 1.00 8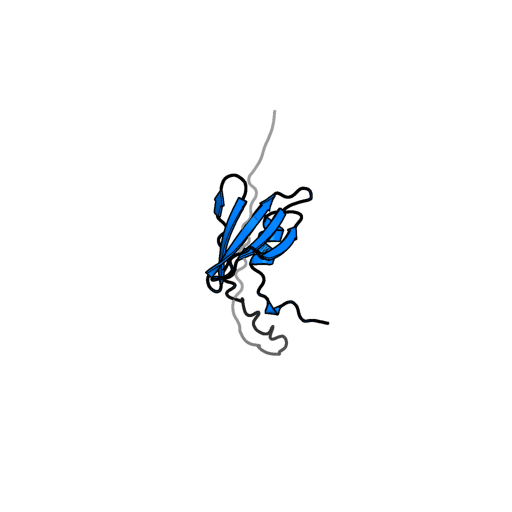6.94 98 ASN A CA 1
ATOM 721 C C . ASN A 1 98 ? 8.553 -8.589 1.605 1.00 86.94 98 ASN A C 1
ATOM 723 O O . ASN A 1 98 ? 9.667 -9.114 1.531 1.00 86.94 98 ASN A O 1
ATOM 727 N N . THR A 1 99 ? 7.449 -9.254 1.260 1.00 82.50 99 THR A N 1
ATOM 728 C CA . THR A 1 99 ? 7.488 -10.630 0.769 1.00 82.50 99 THR A CA 1
ATOM 729 C C . THR A 1 99 ? 7.818 -10.635 -0.729 1.00 82.50 99 THR A C 1
ATOM 731 O O . THR A 1 99 ? 7.080 -10.059 -1.528 1.00 82.50 99 THR A O 1
ATOM 734 N N . PRO A 1 100 ? 8.911 -11.290 -1.165 1.00 65.50 100 PRO A N 1
ATOM 735 C CA . PRO A 1 100 ? 9.269 -11.326 -2.577 1.00 65.50 100 PRO A CA 1
ATOM 736 C C . PRO A 1 100 ? 8.215 -12.094 -3.396 1.00 65.50 100 PRO A C 1
ATOM 738 O O . PRO A 1 100 ? 7.696 -13.111 -2.931 1.00 65.50 100 PRO A O 1
ATOM 741 N N . PRO A 1 101 ? 7.958 -11.706 -4.660 1.00 60.56 101 PRO A N 1
ATOM 742 C CA . PRO A 1 101 ? 6.912 -12.313 -5.494 1.00 60.56 101 PRO A CA 1
ATOM 743 C C . PRO A 1 101 ? 7.116 -13.815 -5.785 1.00 60.56 101 PRO A C 1
A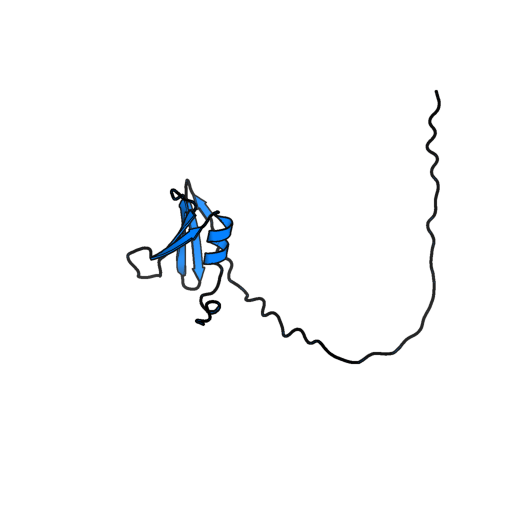TOM 745 O O . PRO A 1 101 ? 6.199 -14.487 -6.253 1.00 60.56 101 PRO A O 1
ATOM 748 N N . PHE A 1 102 ? 8.293 -14.377 -5.485 1.00 49.06 102 PHE A N 1
ATOM 749 C CA . PHE A 1 102 ? 8.639 -15.773 -5.771 1.00 49.06 102 PHE A CA 1
ATOM 750 C C . PHE A 1 102 ? 8.115 -16.812 -4.765 1.00 49.06 102 PHE A C 1
ATOM 752 O O . PHE A 1 102 ? 8.278 -18.010 -5.005 1.00 49.06 102 PHE A O 1
ATOM 759 N N . THR A 1 103 ? 7.467 -16.419 -3.665 1.00 50.03 103 THR A N 1
ATOM 760 C CA . THR A 1 103 ? 6.931 -17.383 -2.679 1.00 50.03 103 THR A CA 1
ATOM 761 C C . THR A 1 103 ? 5.487 -17.809 -2.930 1.00 50.03 103 THR A C 1
ATOM 763 O O . THR A 1 103 ? 5.061 -18.828 -2.384 1.00 50.03 103 THR A O 1
ATOM 766 N N . ARG A 1 104 ? 4.743 -17.151 -3.830 1.00 45.72 104 ARG A N 1
ATOM 767 C CA . ARG A 1 104 ? 3.449 -17.668 -4.308 1.00 45.72 104 ARG A CA 1
ATOM 768 C C . ARG A 1 104 ? 3.670 -18.736 -5.383 1.00 45.72 104 ARG A C 1
ATOM 770 O O . ARG A 1 104 ? 3.367 -18.543 -6.558 1.00 45.72 104 ARG A O 1
ATOM 777 N N . ARG A 1 105 ? 4.199 -19.898 -4.978 1.00 45.72 105 ARG A N 1
ATOM 778 C CA . ARG A 1 105 ? 4.103 -21.115 -5.794 1.00 45.72 105 ARG A CA 1
ATOM 779 C C . ARG A 1 105 ? 2.619 -21.397 -6.023 1.00 45.72 105 ARG A C 1
ATOM 781 O O . ARG A 1 105 ? 1.916 -21.789 -5.095 1.00 45.72 105 ARG A O 1
ATOM 788 N N . ARG A 1 106 ? 2.162 -21.161 -7.256 1.00 51.53 106 ARG A N 1
ATOM 789 C CA . ARG A 1 106 ? 0.895 -21.686 -7.769 1.00 51.53 106 ARG A CA 1
ATOM 790 C C . ARG A 1 106 ? 0.858 -23.184 -7.442 1.00 51.53 106 ARG A C 1
ATOM 792 O O . ARG A 1 106 ? 1.788 -23.900 -7.815 1.00 51.53 106 ARG A O 1
ATOM 799 N N . ARG A 1 107 ? -0.148 -23.606 -6.679 1.00 53.16 107 ARG A N 1
ATOM 800 C CA . ARG A 1 107 ? -0.571 -25.006 -6.640 1.00 53.16 107 ARG A CA 1
ATOM 801 C C . ARG A 1 107 ? -1.482 -25.265 -7.825 1.00 53.16 107 ARG A C 1
ATOM 803 O O . ARG A 1 107 ? -2.226 -24.323 -8.180 1.00 53.16 107 ARG A O 1
#